Protein AF-A0A6A6DT37-F1 (afdb_monomer)

Nearest PDB structures (foldseek):
  6dnv-assembly2_B  TM=4.771E-01  e=5.834E-01  Neisseria meningitidis alpha14
  8esd-assembly1_T  TM=2.584E-01  e=6.203E-01  Homo sapiens
  8f2r-assembly1_D  TM=2.560E-01  e=7.456E-01  Homo sapiens
  6rw8-assembly1_A  TM=4.641E-01  e=3.455E+00  Xenorhabdus nematophila
  9dsz-assembly4_H  TM=4.494E-01  e=4.992E+00  Klebsiella pneumoniae

Radius of gyration: 21.87 Å; Cα contacts (8 Å, |Δi|>4): 121; chains: 1; bounding box: 49×28×54 Å

InterPro domains:
  IPR009057 Homedomain-like superfamily [SSF46689] (2-47)

Mean predicted aligned error: 15.19 Å

Secondary structure (DSSP, 8-state):
---HHHHHHHHHHHHTT--HHHHHHHHT--HHHHHHHHHHHTS-HHHHHT--HHHHHHHHHHHHHTTTS-GGG-EEEEEEPPTT-----BTTEEEEEEEEEEEETTSPBPPPEEEEEEEE-

pLDDT: mean 75.52, std 16.09, range [39.88, 95.19]

Sequence (121 aa):
RYIEGDVQNALADLENRVSLATVATQYGIPRSTLRGRFNGRRTNWERINAATLDNIRHLFNLYETVSWIPPQQRYNADEGENPNMVLVKTINACTWISIVECIFALGVALDPLIIFKAKSI

Foldseek 3Di:
DADVVLLVVLLVVVVVVDDLVVSCVVSVNDSVVNVCVNVVVPPPVVVVVCPDPVNVVVVVVVCVVVVPQDQQRDKDKDWDDDPPPPQPDDVFWTKDKTWIWIAGSVGHTDDIDIDTDTDRD

Structure (mmCIF, N/CA/C/O backbone):
data_AF-A0A6A6DT37-F1
#
_entry.id   AF-A0A6A6DT37-F1
#
loop_
_atom_site.group_PDB
_atom_site.id
_atom_site.type_symbol
_atom_site.label_atom_id
_atom_site.label_alt_id
_atom_site.label_comp_id
_atom_site.label_asym_id
_atom_site.label_entity_id
_atom_site.label_seq_id
_atom_site.pdbx_PDB_ins_code
_atom_site.Cartn_x
_atom_site.Cartn_y
_atom_site.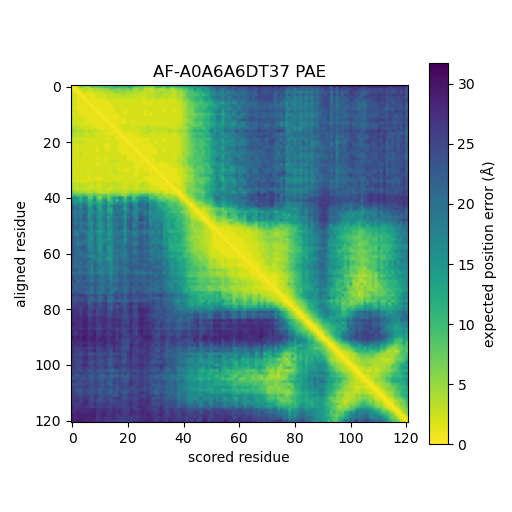Cartn_z
_atom_site.occupancy
_atom_site.B_iso_or_equiv
_atom_site.auth_seq_id
_atom_site.auth_comp_id
_atom_site.auth_asym_id
_atom_site.auth_atom_id
_atom_site.pdbx_PDB_model_num
ATOM 1 N N . ARG A 1 1 ? -14.343 14.501 31.082 1.00 77.31 1 ARG A N 1
ATOM 2 C CA . ARG A 1 1 ? -13.162 14.793 30.232 1.00 77.31 1 ARG A CA 1
ATOM 3 C C . ARG A 1 1 ? -12.230 13.604 30.387 1.00 77.31 1 ARG A C 1
ATOM 5 O O . ARG A 1 1 ? -11.880 13.334 31.522 1.00 77.31 1 ARG A O 1
ATOM 12 N N . TYR A 1 2 ? -11.936 12.872 29.314 1.00 84.94 2 TYR A N 1
ATOM 13 C CA . TYR A 1 2 ? -11.022 11.724 29.361 1.00 84.94 2 TYR A CA 1
ATOM 14 C C . TYR A 1 2 ? -9.566 12.203 29.281 1.00 84.94 2 TYR A C 1
ATOM 16 O O . TYR A 1 2 ? -9.300 13.259 28.691 1.00 84.94 2 TYR A O 1
ATOM 24 N N . ILE A 1 3 ? -8.643 11.451 29.873 1.00 92.06 3 ILE A N 1
ATOM 25 C CA . ILE A 1 3 ? -7.195 11.698 29.802 1.00 92.06 3 ILE A CA 1
ATOM 26 C C . ILE A 1 3 ? -6.508 10.654 28.914 1.00 92.06 3 ILE A C 1
ATOM 28 O O . ILE A 1 3 ? -7.097 9.640 28.553 1.00 92.06 3 ILE A O 1
ATOM 32 N N . GLU A 1 4 ? -5.247 10.892 28.546 1.00 90.69 4 GLU A N 1
ATOM 33 C CA . GLU A 1 4 ? -4.499 9.976 27.669 1.00 90.69 4 GLU A CA 1
ATOM 34 C C . GLU A 1 4 ? -4.371 8.568 28.278 1.00 90.69 4 GLU A C 1
ATOM 36 O O . GLU A 1 4 ? -4.453 7.583 27.553 1.00 90.69 4 GLU A O 1
ATOM 41 N N . GLY A 1 5 ? -4.272 8.457 29.610 1.00 90.94 5 GLY A N 1
ATOM 42 C CA . GLY A 1 5 ? -4.279 7.164 30.303 1.00 90.94 5 GLY A CA 1
ATOM 43 C C . GLY A 1 5 ? -5.550 6.344 30.042 1.00 90.94 5 GLY A C 1
ATOM 44 O O . GLY A 1 5 ? -5.458 5.147 29.778 1.00 90.94 5 GLY A O 1
ATOM 45 N N . ASP A 1 6 ? -6.721 6.989 30.011 1.00 91.31 6 ASP A N 1
ATOM 46 C CA . ASP A 1 6 ? -7.995 6.324 29.699 1.00 91.31 6 ASP A CA 1
ATOM 47 C C . ASP A 1 6 ? -8.013 5.821 28.254 1.00 91.31 6 ASP A C 1
ATOM 49 O O . ASP A 1 6 ? -8.501 4.729 27.974 1.00 91.31 6 ASP A O 1
ATOM 53 N N . VAL A 1 7 ? -7.444 6.605 27.331 1.00 90.81 7 VAL A N 1
ATOM 54 C CA . VAL A 1 7 ? -7.330 6.233 25.916 1.00 90.81 7 VAL A CA 1
ATOM 55 C C . VAL A 1 7 ? -6.417 5.019 25.752 1.00 90.81 7 VAL A C 1
ATOM 57 O O . VAL A 1 7 ? -6.758 4.115 24.995 1.00 90.81 7 VAL A O 1
ATOM 60 N N . GLN A 1 8 ? -5.288 4.959 26.460 1.00 91.62 8 GLN A N 1
ATOM 61 C CA . GLN A 1 8 ? -4.365 3.822 26.368 1.00 91.62 8 GLN A CA 1
ATOM 62 C C . GLN A 1 8 ? -4.984 2.528 26.910 1.00 91.62 8 GLN A C 1
ATOM 64 O O . GLN A 1 8 ? -4.895 1.494 26.249 1.00 91.62 8 GLN A O 1
ATOM 69 N N . ASN A 1 9 ? -5.677 2.596 28.049 1.00 93.94 9 ASN A N 1
ATOM 70 C CA . ASN A 1 9 ? -6.394 1.448 28.611 1.00 93.94 9 ASN A CA 1
ATOM 71 C C . ASN A 1 9 ? -7.515 0.975 27.673 1.00 93.94 9 ASN A C 1
ATOM 73 O O . ASN A 1 9 ? -7.631 -0.212 27.383 1.00 93.94 9 ASN A O 1
ATOM 77 N N . ALA A 1 10 ? -8.278 1.916 27.110 1.00 93.50 10 ALA A N 1
ATOM 78 C CA . ALA A 1 10 ? -9.312 1.622 26.126 1.00 93.50 10 ALA A CA 1
ATOM 79 C C . ALA A 1 10 ? -8.757 0.940 24.859 1.00 93.50 10 ALA A C 1
ATOM 81 O O . ALA A 1 10 ? -9.390 0.044 24.305 1.00 93.50 10 ALA A O 1
ATOM 82 N N . LEU A 1 11 ? -7.576 1.345 24.382 1.00 91.44 11 LEU A N 1
ATOM 83 C CA . LEU A 1 11 ? -6.931 0.706 23.230 1.00 91.44 11 LEU A CA 1
ATOM 84 C C . LEU A 1 11 ? -6.473 -0.727 23.543 1.00 91.44 11 LEU A C 1
ATOM 86 O O . LEU A 1 11 ? -6.624 -1.591 22.681 1.00 91.44 11 LEU A O 1
ATOM 90 N N . ALA A 1 12 ? -5.978 -0.993 24.755 1.00 93.06 12 ALA A N 1
ATOM 91 C CA . ALA A 1 12 ? -5.601 -2.341 25.182 1.00 93.06 12 ALA A CA 1
ATOM 92 C C . ALA A 1 12 ? -6.814 -3.292 25.230 1.00 93.06 12 ALA A C 1
ATOM 94 O O . ALA A 1 12 ? -6.741 -4.423 24.749 1.00 93.06 12 ALA A O 1
ATOM 95 N N . ASP A 1 13 ? -7.965 -2.821 25.716 1.00 94.00 13 ASP A N 1
ATOM 96 C CA . ASP A 1 13 ? -9.212 -3.601 25.705 1.00 94.00 13 ASP A CA 1
ATOM 97 C C . ASP A 1 13 ? -9.682 -3.919 24.275 1.00 94.00 13 ASP A C 1
ATOM 99 O O . ASP A 1 13 ? -10.146 -5.027 23.991 1.00 94.00 13 ASP A O 1
ATOM 103 N N . LEU A 1 14 ? -9.513 -2.977 23.339 1.00 90.62 14 LEU A N 1
ATOM 104 C CA . LEU A 1 14 ? -9.811 -3.211 21.921 1.00 90.62 14 LEU A CA 1
ATOM 105 C C . LEU A 1 14 ? -8.873 -4.248 21.290 1.00 90.62 14 LEU A C 1
ATOM 107 O O . LEU A 1 14 ? -9.324 -5.067 20.486 1.00 90.62 14 LEU A O 1
ATOM 111 N N . GLU A 1 15 ? -7.587 -4.243 21.651 1.00 88.44 15 GLU A N 1
ATOM 112 C CA . GLU A 1 15 ? -6.621 -5.270 21.227 1.00 88.44 15 GLU A CA 1
ATOM 113 C C . GLU A 1 15 ? -7.013 -6.657 21.763 1.00 88.44 15 GLU A C 1
ATOM 115 O O . GLU A 1 15 ? -6.971 -7.641 21.020 1.00 88.44 15 GLU A O 1
ATOM 120 N N . ASN A 1 16 ? -7.543 -6.718 22.989 1.00 91.00 16 ASN A N 1
ATOM 121 C CA . ASN A 1 16 ? -8.125 -7.918 23.603 1.00 91.00 16 ASN A CA 1
ATOM 122 C C . ASN A 1 16 ? -9.523 -8.290 23.065 1.00 91.00 16 ASN A C 1
ATOM 124 O O . ASN A 1 16 ? -10.224 -9.116 23.649 1.00 91.00 16 ASN A O 1
ATOM 128 N N . ARG A 1 17 ? -9.922 -7.726 21.917 1.00 88.50 17 ARG A N 1
ATOM 129 C CA . ARG A 1 17 ? -11.174 -8.007 21.192 1.00 88.50 17 ARG A CA 1
ATOM 130 C C . ARG A 1 17 ? -12.456 -7.597 21.923 1.00 88.50 17 ARG A C 1
ATOM 132 O O . ARG A 1 17 ? -13.537 -8.064 21.555 1.00 88.50 17 ARG A O 1
ATOM 139 N N . VAL A 1 18 ? -12.385 -6.689 22.896 1.00 92.44 18 VAL A N 1
ATOM 140 C CA . VAL A 1 18 ? -13.590 -6.041 23.434 1.00 92.44 18 VAL A CA 1
ATOM 141 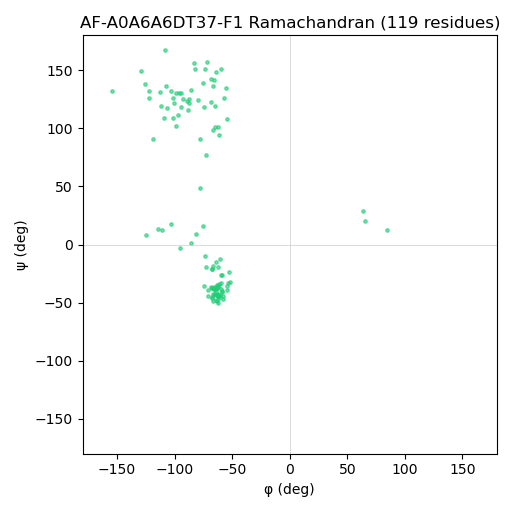C C . VAL A 1 18 ? -14.186 -5.134 22.353 1.00 92.44 18 VAL A C 1
ATOM 143 O O . VAL A 1 18 ? -13.475 -4.508 21.568 1.00 92.44 18 VAL A O 1
ATOM 146 N N . SER A 1 19 ? -15.516 -5.068 22.266 1.00 93.25 19 SER A N 1
ATOM 147 C CA . SER A 1 19 ? -16.164 -4.265 21.227 1.00 93.25 19 SER A CA 1
ATOM 148 C C . SER A 1 19 ? -15.901 -2.762 21.414 1.00 93.25 19 SER A C 1
ATOM 150 O O . SER A 1 19 ? -15.979 -2.238 22.527 1.00 93.25 19 SER A O 1
ATOM 152 N N . LEU A 1 20 ? -15.702 -2.032 20.307 1.00 91.50 20 LEU A N 1
ATOM 153 C CA . LEU A 1 20 ? -15.562 -0.562 20.296 1.00 91.50 20 LEU A CA 1
ATOM 154 C C . LEU A 1 20 ? -16.711 0.144 21.024 1.00 91.50 20 LEU A C 1
ATOM 156 O O . LEU A 1 20 ? -16.535 1.205 21.620 1.00 91.50 20 LEU A O 1
ATOM 160 N N . ALA A 1 21 ? -17.898 -0.453 20.958 1.00 92.75 21 ALA A N 1
ATOM 161 C CA . ALA A 1 21 ? -19.088 0.052 21.603 1.00 92.75 21 ALA A CA 1
ATOM 162 C C . ALA A 1 21 ? -18.997 0.011 23.128 1.00 92.75 21 ALA A C 1
ATOM 164 O O . ALA A 1 21 ? -19.277 1.016 23.782 1.00 92.75 21 ALA A O 1
ATOM 165 N N . THR A 1 22 ? -18.586 -1.138 23.657 1.00 94.88 22 THR A N 1
ATOM 166 C CA . THR A 1 22 ? -18.404 -1.379 25.088 1.00 94.88 22 THR A CA 1
ATOM 167 C C . THR A 1 22 ? -17.318 -0.470 25.648 1.00 94.88 22 THR A C 1
ATOM 169 O O . THR A 1 22 ? -17.564 0.247 26.612 1.00 94.88 22 THR A O 1
ATOM 172 N N . VAL A 1 23 ? -16.163 -0.416 24.980 1.00 95.12 23 VAL A N 1
ATOM 173 C CA . VAL A 1 23 ? -15.015 0.393 25.411 1.00 95.12 23 VAL A CA 1
ATOM 174 C C . VAL A 1 23 ? -15.351 1.890 25.420 1.00 95.12 23 VAL A C 1
ATOM 176 O O . VAL A 1 23 ? -15.063 2.589 26.388 1.00 95.12 23 VAL A O 1
ATOM 179 N N . ALA A 1 24 ? -16.022 2.400 24.383 1.00 95.19 24 ALA A N 1
ATOM 180 C CA . ALA A 1 24 ? -16.417 3.809 24.330 1.00 95.19 24 ALA A CA 1
ATOM 181 C C . ALA A 1 24 ? -17.322 4.211 25.506 1.00 95.19 24 ALA A C 1
ATOM 183 O O . ALA A 1 24 ? -17.153 5.286 26.082 1.00 95.19 24 ALA A O 1
ATOM 184 N N . THR A 1 25 ? -18.269 3.342 25.867 1.00 95.12 25 THR A N 1
ATOM 185 C CA . THR A 1 25 ? -19.168 3.569 27.002 1.00 95.12 25 THR A CA 1
ATOM 186 C C . THR A 1 25 ? -18.432 3.450 28.336 1.00 95.12 25 THR A C 1
ATOM 188 O O . THR A 1 25 ? -18.608 4.311 29.191 1.00 95.12 25 THR A O 1
ATOM 191 N N . GLN A 1 26 ? -17.584 2.432 28.501 1.00 93.94 26 GLN A N 1
ATOM 192 C CA . GLN A 1 26 ? -16.850 2.158 29.741 1.00 93.94 26 GLN A CA 1
ATOM 193 C C . GLN A 1 26 ? -15.890 3.290 30.122 1.00 93.94 26 GLN A C 1
ATOM 195 O O . GLN A 1 26 ? -15.855 3.699 31.278 1.00 93.94 26 GLN A O 1
ATOM 200 N N . TYR A 1 27 ? -15.145 3.821 29.151 1.00 94.00 27 TYR A N 1
ATOM 201 C CA . TYR A 1 27 ? -14.143 4.865 29.392 1.00 94.00 27 TYR A CA 1
ATOM 202 C C . TYR A 1 27 ? -14.674 6.288 29.146 1.00 94.00 27 TYR A C 1
ATOM 204 O O . TYR A 1 27 ? -13.954 7.265 29.342 1.00 94.00 27 TYR A O 1
ATOM 212 N N . GLY A 1 28 ? -15.924 6.439 28.690 1.00 94.06 28 GLY A N 1
ATOM 213 C CA . GLY A 1 28 ? -16.507 7.748 28.366 1.00 94.06 28 GLY A CA 1
ATOM 214 C C . GLY A 1 28 ? -15.795 8.467 27.211 1.00 94.06 28 GLY A C 1
ATOM 215 O O . GLY A 1 28 ? -15.758 9.701 27.170 1.00 94.06 28 GLY A O 1
ATOM 216 N N . ILE A 1 29 ? -15.206 7.708 26.282 1.00 93.94 29 ILE A N 1
ATOM 217 C CA . ILE A 1 29 ? -14.433 8.227 25.148 1.00 93.94 29 ILE A CA 1
ATOM 218 C C . ILE A 1 29 ? -15.288 8.134 23.878 1.00 93.94 29 ILE A C 1
ATOM 220 O O . ILE A 1 29 ? -15.842 7.070 23.585 1.00 93.94 29 ILE A O 1
ATOM 224 N N . PRO A 1 30 ? -15.383 9.202 23.063 1.00 95.00 30 PRO A N 1
ATOM 225 C CA . PRO A 1 30 ? -16.096 9.143 21.795 1.00 95.00 30 PRO A CA 1
ATOM 226 C C . PRO A 1 30 ? -15.581 8.015 20.892 1.00 95.00 30 PRO A C 1
ATOM 228 O O . PRO A 1 30 ? -14.376 7.866 20.672 1.00 95.00 30 PRO A O 1
ATOM 231 N N . ARG A 1 31 ? -16.509 7.255 20.295 1.00 93.12 31 ARG A N 1
ATOM 232 C CA . ARG A 1 31 ? -16.190 6.169 19.348 1.00 93.12 31 ARG A CA 1
ATOM 233 C C . ARG A 1 31 ? -15.306 6.643 18.190 1.00 93.12 31 ARG A C 1
ATOM 235 O O . ARG A 1 31 ? -14.454 5.888 17.737 1.00 93.12 31 ARG A O 1
ATOM 242 N N . SER A 1 32 ? -15.497 7.877 17.716 1.00 90.81 32 SER A N 1
ATOM 243 C CA . SER A 1 32 ? -14.679 8.492 16.662 1.00 90.81 32 SER A CA 1
ATOM 244 C C . SER A 1 32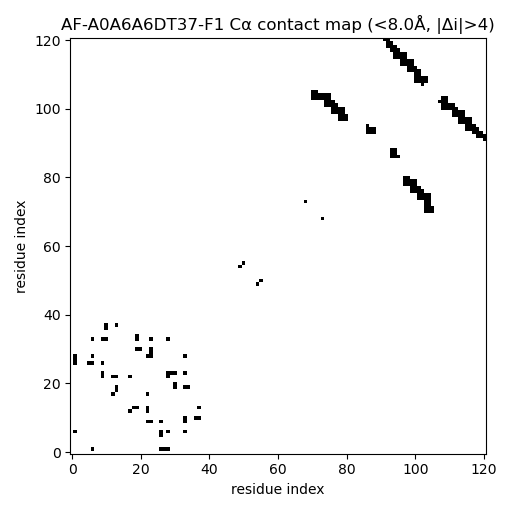 ? -13.213 8.629 17.077 1.00 90.81 32 SER A C 1
ATOM 246 O O . SER A 1 32 ? -12.331 8.258 16.304 1.00 90.81 32 SER A O 1
ATOM 248 N N . THR A 1 33 ? -12.958 9.081 18.308 1.00 91.50 33 THR A N 1
ATOM 249 C CA . THR A 1 33 ? -11.615 9.198 18.888 1.00 91.50 33 THR A CA 1
ATOM 250 C C . THR A 1 33 ? -10.944 7.832 18.994 1.00 91.50 33 THR A C 1
ATOM 252 O O . THR A 1 33 ? -9.830 7.664 18.498 1.00 91.50 33 THR A O 1
ATOM 255 N N . LEU A 1 34 ? -11.628 6.838 19.575 1.00 92.25 34 LEU A N 1
ATOM 256 C CA . LEU A 1 34 ? -11.085 5.479 19.699 1.00 92.25 34 LEU A CA 1
ATOM 257 C C . LEU A 1 34 ? -10.827 4.845 18.332 1.00 92.25 34 LEU A C 1
ATOM 259 O O . LEU A 1 34 ? -9.762 4.279 18.121 1.00 92.25 34 LEU A O 1
ATOM 263 N N . ARG A 1 35 ? -11.748 4.997 17.374 1.00 89.56 35 ARG A N 1
ATOM 264 C CA . ARG A 1 35 ? -11.587 4.479 16.008 1.00 89.56 35 ARG A CA 1
ATOM 265 C C . ARG A 1 35 ? -10.387 5.102 15.298 1.00 89.56 35 ARG A C 1
ATOM 267 O O . ARG A 1 35 ? -9.610 4.376 14.688 1.00 89.56 35 ARG A O 1
ATOM 274 N N . GLY A 1 36 ? -10.224 6.423 15.382 1.00 87.06 36 GLY A N 1
ATOM 275 C CA . GLY A 1 36 ? -9.085 7.121 14.781 1.00 87.06 36 GLY A CA 1
ATOM 276 C C . GLY A 1 36 ? -7.753 6.673 15.383 1.00 87.06 36 GLY A C 1
ATOM 277 O O . GLY A 1 36 ? -6.818 6.364 14.651 1.00 87.06 36 GLY A O 1
ATOM 278 N N . ARG A 1 37 ? -7.687 6.555 16.714 1.00 86.25 37 ARG A N 1
ATOM 279 C CA . ARG A 1 37 ? -6.483 6.097 17.422 1.00 86.25 37 ARG A CA 1
ATOM 280 C C . ARG A 1 37 ? -6.166 4.626 17.146 1.00 86.25 37 ARG A C 1
ATOM 282 O O . ARG A 1 37 ? -5.023 4.312 16.835 1.00 86.25 37 ARG A O 1
ATOM 289 N N . PHE A 1 38 ? -7.164 3.747 17.199 1.00 84.31 38 PHE A N 1
ATOM 290 C CA . PHE A 1 38 ? -7.002 2.309 16.977 1.00 84.31 38 PHE A CA 1
ATOM 291 C C . PHE A 1 38 ? -6.599 1.991 15.530 1.00 84.31 38 PHE A C 1
ATOM 293 O O . PHE A 1 38 ? -5.683 1.204 15.299 1.00 84.31 38 PHE A O 1
ATOM 300 N N . ASN A 1 39 ? -7.212 2.660 14.548 1.00 79.06 39 ASN A N 1
ATOM 301 C CA . ASN A 1 39 ? -6.854 2.489 13.138 1.00 79.06 39 ASN A CA 1
ATOM 302 C C . ASN A 1 39 ? -5.521 3.164 12.783 1.00 79.06 39 ASN A C 1
ATOM 304 O O . ASN A 1 39 ? -4.762 2.608 11.997 1.00 79.06 39 ASN A O 1
ATOM 308 N N . GLY A 1 40 ? -5.194 4.317 13.378 1.00 69.00 40 GLY A N 1
ATOM 309 C CA . GLY A 1 40 ? -3.890 4.964 13.189 1.00 69.00 40 GLY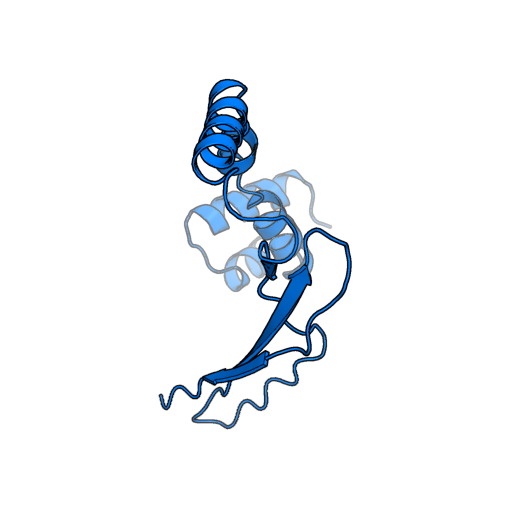 A CA 1
ATOM 310 C C . GLY A 1 40 ? -2.726 4.115 13.716 1.00 69.00 40 GLY A C 1
ATOM 311 O O . GLY A 1 40 ? -1.676 4.036 13.076 1.00 69.00 40 GLY A O 1
ATOM 312 N N . ARG A 1 41 ? -2.935 3.394 14.829 1.00 61.03 41 ARG A N 1
ATOM 313 C CA . ARG A 1 41 ? -1.972 2.422 15.384 1.00 61.03 41 ARG A CA 1
ATOM 314 C C . ARG A 1 41 ? -1.776 1.185 14.497 1.00 61.03 41 ARG A C 1
ATOM 316 O O . ARG A 1 41 ? -0.751 0.527 14.602 1.00 61.03 41 ARG A O 1
ATOM 323 N N . ARG A 1 42 ? -2.729 0.888 13.604 1.00 57.97 42 ARG A N 1
ATOM 324 C CA . ARG A 1 42 ? -2.637 -0.183 12.596 1.00 57.97 42 ARG A CA 1
ATOM 325 C C . ARG A 1 42 ? -1.857 0.205 11.340 1.00 57.97 42 ARG A C 1
ATOM 327 O O . ARG A 1 42 ? -1.838 -0.579 10.392 1.00 57.97 42 ARG A O 1
ATOM 334 N N . THR A 1 43 ? -1.181 1.356 11.315 1.00 55.62 43 THR A N 1
ATOM 335 C CA . THR A 1 43 ? -0.070 1.527 10.370 1.00 55.62 43 THR A CA 1
ATOM 336 C C . THR A 1 43 ? 0.882 0.361 10.615 1.00 55.62 43 THR A C 1
ATOM 338 O O . THR A 1 43 ? 1.470 0.273 11.689 1.00 55.62 43 THR A O 1
ATOM 341 N N . ASN A 1 44 ? 0.925 -0.599 9.687 1.00 61.59 44 ASN A N 1
ATOM 342 C CA . ASN A 1 44 ? 1.597 -1.866 9.928 1.00 61.59 44 ASN A CA 1
ATOM 343 C C . ASN A 1 44 ? 3.103 -1.598 10.050 1.00 61.59 44 ASN A C 1
ATOM 345 O O . ASN A 1 44 ? 3.797 -1.433 9.048 1.00 61.59 44 ASN A O 1
ATOM 349 N N . TRP A 1 45 ? 3.588 -1.508 11.286 1.00 59.22 45 TRP A N 1
ATOM 350 C CA . TRP A 1 45 ? 4.985 -1.245 11.604 1.00 59.22 45 TRP A CA 1
ATOM 351 C C . TRP A 1 45 ? 5.898 -2.327 11.015 1.00 59.22 45 TRP A C 1
ATOM 353 O O . TRP A 1 45 ? 7.037 -2.032 10.673 1.00 59.22 45 TRP A O 1
ATOM 363 N N . GLU A 1 46 ? 5.385 -3.543 10.798 1.00 61.06 46 GLU A N 1
ATOM 364 C CA . GLU A 1 46 ? 6.096 -4.612 10.094 1.00 61.06 46 GLU A CA 1
ATOM 365 C C . GLU A 1 46 ? 6.343 -4.233 8.630 1.00 61.06 46 GLU A C 1
ATOM 367 O O . GLU A 1 46 ? 7.422 -4.494 8.117 1.00 61.06 46 GLU A O 1
ATOM 372 N N . ARG A 1 47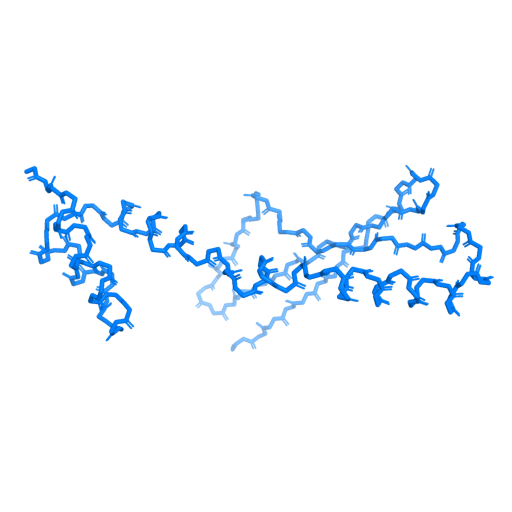 ? 5.399 -3.550 7.959 1.00 62.56 47 ARG A N 1
ATOM 373 C CA . ARG A 1 47 ? 5.599 -3.037 6.587 1.00 62.56 47 ARG A CA 1
ATOM 374 C C . ARG A 1 47 ? 6.631 -1.914 6.546 1.00 62.56 47 ARG A C 1
ATOM 376 O O . ARG A 1 47 ? 7.393 -1.840 5.589 1.00 62.56 47 ARG A O 1
ATOM 383 N N . ILE A 1 48 ? 6.662 -1.059 7.570 1.00 61.22 48 ILE A N 1
ATOM 384 C CA . ILE A 1 48 ? 7.668 0.007 7.689 1.00 61.22 48 ILE A CA 1
ATOM 385 C C . ILE A 1 48 ? 9.053 -0.609 7.932 1.00 61.22 48 ILE A C 1
ATOM 387 O O . ILE A 1 48 ? 10.009 -0.256 7.249 1.00 61.22 48 ILE A O 1
ATOM 391 N N . ASN A 1 49 ? 9.152 -1.589 8.831 1.00 68.00 49 ASN A N 1
ATOM 392 C CA . ASN A 1 49 ? 10.404 -2.291 9.121 1.00 68.00 49 ASN A CA 1
ATOM 393 C C . ASN A 1 49 ? 10.831 -3.257 8.006 1.00 68.00 49 ASN A C 1
ATOM 395 O O . ASN A 1 49 ? 12.006 -3.599 7.921 1.00 68.00 49 ASN A O 1
ATOM 399 N N . ALA A 1 50 ? 9.915 -3.674 7.128 1.00 69.81 50 ALA A N 1
ATOM 400 C CA . ALA A 1 50 ? 10.228 -4.461 5.940 1.00 69.81 50 ALA A CA 1
ATOM 401 C C . ALA A 1 50 ? 10.901 -3.635 4.833 1.00 69.81 50 ALA A C 1
ATOM 403 O O . ALA A 1 50 ? 11.425 -4.223 3.890 1.00 69.81 50 ALA A O 1
ATOM 404 N N . ALA A 1 51 ? 10.958 -2.304 4.936 1.00 78.06 51 ALA A N 1
ATOM 405 C CA . ALA A 1 51 ? 11.753 -1.464 4.040 1.00 78.06 51 ALA A CA 1
ATOM 406 C C . ALA A 1 51 ? 13.253 -1.497 4.410 1.00 78.06 51 ALA A C 1
ATOM 408 O O . ALA A 1 51 ? 13.903 -0.462 4.552 1.00 78.06 51 ALA A O 1
ATOM 409 N N . THR A 1 52 ? 13.808 -2.695 4.607 1.00 86.12 52 THR A N 1
ATOM 410 C CA . THR A 1 52 ? 15.240 -2.884 4.863 1.00 86.12 52 THR A CA 1
ATOM 411 C C . THR A 1 52 ? 16.047 -2.622 3.594 1.00 86.12 52 THR A C 1
ATOM 413 O O . THR A 1 52 ? 15.545 -2.760 2.477 1.00 86.12 52 THR A O 1
ATOM 416 N N . LEU A 1 53 ? 17.333 -2.292 3.750 1.00 87.00 53 LEU A N 1
ATOM 417 C CA . LEU A 1 53 ? 18.245 -2.115 2.617 1.00 87.00 53 LEU A CA 1
ATOM 418 C C . LEU A 1 53 ? 18.267 -3.343 1.693 1.00 87.00 53 LEU A C 1
ATOM 420 O O . LEU A 1 53 ? 18.291 -3.193 0.473 1.00 87.00 53 LEU A O 1
ATOM 424 N N . ASP A 1 54 ? 18.221 -4.545 2.266 1.00 90.75 54 ASP A N 1
ATOM 425 C CA . ASP A 1 54 ? 18.242 -5.794 1.504 1.00 90.75 54 ASP A CA 1
ATOM 426 C C . ASP A 1 54 ? 16.935 -6.031 0.745 1.00 90.75 54 ASP A C 1
ATOM 428 O O . ASP A 1 54 ? 16.982 -6.418 -0.420 1.00 90.75 54 ASP A O 1
ATOM 432 N N . ASN A 1 55 ? 15.779 -5.716 1.337 1.00 86.56 55 ASN A N 1
ATOM 433 C CA . ASN A 1 55 ? 14.492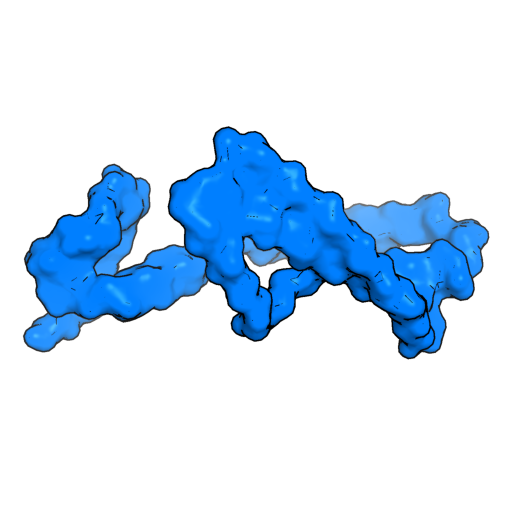 -5.814 0.643 1.00 86.56 55 ASN A CA 1
ATOM 434 C C . ASN A 1 55 ? 14.376 -4.784 -0.487 1.00 86.56 55 ASN A C 1
ATOM 436 O O . ASN A 1 55 ? 13.866 -5.102 -1.562 1.00 86.56 55 ASN A O 1
ATOM 440 N N . ILE A 1 56 ? 14.903 -3.573 -0.283 1.00 87.06 56 ILE A N 1
ATOM 441 C CA . ILE A 1 56 ? 14.974 -2.547 -1.330 1.00 87.06 56 ILE A CA 1
ATOM 442 C C . ILE A 1 56 ? 15.878 -3.025 -2.474 1.00 87.06 56 ILE A C 1
ATOM 444 O O . ILE A 1 56 ? 15.481 -2.972 -3.636 1.00 87.06 56 ILE A O 1
ATOM 448 N N . ARG A 1 57 ? 17.074 -3.546 -2.169 1.00 91.00 57 ARG A N 1
ATOM 449 C CA . ARG A 1 57 ? 17.979 -4.114 -3.185 1.00 91.00 57 ARG A CA 1
ATOM 450 C C . ARG A 1 57 ? 17.347 -5.287 -3.923 1.00 91.00 57 ARG A C 1
ATOM 452 O O . ARG A 1 57 ? 17.455 -5.364 -5.142 1.00 91.00 57 ARG A O 1
ATOM 459 N N . HIS A 1 58 ? 16.676 -6.180 -3.201 1.00 90.00 58 HIS A N 1
ATOM 460 C CA . HIS A 1 58 ? 15.976 -7.315 -3.787 1.00 90.00 58 HIS A CA 1
ATOM 461 C C . HIS A 1 58 ? 14.920 -6.860 -4.802 1.00 90.00 58 HIS A C 1
ATOM 463 O O . HIS A 1 58 ? 14.890 -7.383 -5.914 1.00 90.00 58 HIS A O 1
ATOM 469 N N . LEU A 1 59 ? 14.127 -5.834 -4.470 1.00 86.75 59 LEU A N 1
ATOM 470 C CA . LEU A 1 59 ? 13.158 -5.242 -5.393 1.00 86.75 59 LEU A CA 1
ATOM 471 C C . LEU A 1 59 ? 13.822 -4.723 -6.680 1.00 86.75 59 LEU A C 1
ATOM 473 O O . LEU A 1 59 ? 13.349 -5.027 -7.772 1.00 86.75 59 LEU A O 1
ATOM 477 N N . PHE A 1 60 ? 14.927 -3.977 -6.581 1.00 89.12 60 PHE A N 1
ATOM 478 C CA . PHE A 1 60 ? 15.640 -3.482 -7.768 1.00 89.12 60 PHE A CA 1
ATOM 479 C C . PHE A 1 60 ? 16.263 -4.606 -8.604 1.00 89.12 60 PHE A C 1
ATOM 481 O O . PHE A 1 60 ? 16.187 -4.566 -9.829 1.00 89.12 60 PHE A O 1
ATOM 488 N N . ASN A 1 61 ? 16.782 -5.656 -7.969 1.00 92.06 61 ASN A N 1
ATOM 489 C CA . ASN A 1 61 ? 17.294 -6.823 -8.689 1.00 92.06 61 ASN A CA 1
ATOM 490 C C . ASN A 1 61 ? 16.191 -7.551 -9.477 1.00 92.06 61 ASN A C 1
ATOM 492 O O . ASN A 1 61 ? 16.454 -8.053 -10.566 1.00 92.06 61 ASN A O 1
ATOM 496 N N . LEU A 1 62 ? 14.953 -7.594 -8.967 1.00 87.44 62 LEU A N 1
ATOM 497 C CA . LEU A 1 62 ? 13.815 -8.144 -9.712 1.00 87.44 62 LEU A CA 1
ATOM 498 C C . LEU A 1 62 ? 13.509 -7.315 -10.966 1.00 87.44 62 LEU A C 1
ATOM 500 O O . LEU A 1 62 ? 13.228 -7.892 -12.015 1.00 87.44 62 LEU A O 1
ATOM 504 N N . TYR A 1 63 ? 13.617 -5.984 -10.897 1.00 82.94 63 TYR A N 1
ATOM 505 C CA . TYR A 1 63 ? 13.419 -5.120 -12.067 1.00 82.94 63 TYR A CA 1
ATOM 506 C C . TYR A 1 63 ? 14.420 -5.403 -13.193 1.00 82.94 63 TYR A C 1
ATOM 508 O O . TYR A 1 63 ? 14.034 -5.377 -14.363 1.00 82.94 63 TYR A O 1
ATOM 516 N N . GLU A 1 64 ? 15.666 -5.751 -12.865 1.00 87.12 64 GLU A N 1
ATOM 517 C CA . GLU A 1 64 ? 16.668 -6.141 -13.866 1.00 87.12 64 GLU A CA 1
ATOM 518 C C . GLU A 1 64 ? 16.250 -7.397 -14.647 1.00 87.12 64 GLU A C 1
ATOM 520 O O . GLU A 1 64 ? 16.482 -7.480 -15.855 1.00 87.12 64 GLU A O 1
ATOM 525 N N . THR A 1 65 ? 15.547 -8.343 -14.008 1.00 89.75 65 THR A N 1
ATOM 526 C CA . THR A 1 65 ? 15.084 -9.585 -14.667 1.00 89.75 65 THR A CA 1
ATOM 527 C C . THR A 1 65 ? 14.020 -9.348 -15.743 1.00 89.75 65 THR A C 1
ATOM 529 O O . THR A 1 65 ? 13.841 -10.174 -16.640 1.00 89.75 65 THR A O 1
ATOM 532 N N . VAL A 1 66 ? 13.335 -8.204 -15.684 1.00 85.19 66 VAL A N 1
ATOM 533 C CA . VAL A 1 66 ? 12.277 -7.801 -16.624 1.00 85.19 66 VAL A CA 1
ATOM 534 C C . VAL A 1 66 ? 12.665 -6.573 -17.452 1.00 85.19 66 VAL A C 1
ATOM 536 O O . VAL A 1 66 ? 11.823 -5.978 -18.126 1.00 85.19 66 VAL A O 1
ATOM 539 N N . SER A 1 67 ? 13.947 -6.195 -17.445 1.00 85.75 67 SER A N 1
ATOM 540 C CA . SER A 1 67 ? 14.474 -5.034 -18.177 1.00 85.75 67 SER A CA 1
ATOM 541 C C . SER A 1 67 ? 14.232 -5.103 -19.692 1.00 85.75 67 SER A C 1
ATOM 543 O O . SER A 1 67 ? 14.090 -4.062 -20.333 1.00 85.75 67 SER A O 1
ATOM 545 N N . TRP A 1 68 ? 14.097 -6.314 -20.246 1.00 89.69 68 TRP A N 1
ATOM 546 C CA . TRP A 1 68 ? 13.785 -6.576 -21.654 1.00 89.69 68 TRP A CA 1
ATOM 547 C C . TRP A 1 68 ? 12.377 -6.130 -22.078 1.00 89.69 68 TRP A C 1
ATOM 549 O O . TRP A 1 68 ? 12.135 -5.957 -23.272 1.00 89.69 68 TRP A O 1
ATOM 559 N N . ILE A 1 69 ? 11.450 -5.919 -21.135 1.00 86.12 69 ILE A N 1
ATOM 560 C CA . ILE A 1 69 ? 10.122 -5.374 -21.439 1.00 86.12 69 ILE A CA 1
ATOM 561 C C . ILE A 1 69 ? 10.291 -3.876 -21.721 1.00 86.12 69 ILE A C 1
ATOM 563 O O . ILE A 1 69 ? 10.725 -3.148 -20.822 1.00 86.12 69 ILE A O 1
ATOM 567 N N . PRO A 1 70 ? 9.963 -3.368 -22.918 1.00 84.06 70 PRO A N 1
ATOM 568 C CA . PRO A 1 70 ? 10.126 -1.953 -23.229 1.00 84.06 70 PRO A CA 1
ATOM 569 C C . PRO A 1 70 ? 9.209 -1.085 -22.344 1.00 84.06 70 PRO A C 1
ATOM 571 O O . PRO A 1 70 ? 8.113 -1.526 -21.994 1.00 84.06 70 PRO A O 1
ATOM 574 N N . PRO A 1 71 ? 9.599 0.155 -21.984 1.00 77.69 71 PRO A N 1
ATOM 575 C CA . PRO A 1 71 ? 8.804 1.023 -21.105 1.00 77.69 71 PRO A CA 1
ATOM 576 C C . PRO A 1 71 ? 7.351 1.231 -21.558 1.00 77.69 71 PRO A C 1
ATOM 578 O O . PRO A 1 71 ? 6.450 1.320 -20.730 1.00 77.69 71 PRO A O 1
ATOM 581 N N . GLN A 1 72 ? 7.110 1.245 -22.871 1.00 75.19 72 GLN A N 1
ATOM 582 C CA . GLN A 1 72 ? 5.786 1.349 -23.494 1.00 75.19 72 GLN A CA 1
ATOM 583 C C . GLN A 1 72 ? 4.857 0.173 -23.152 1.00 75.19 72 GLN A C 1
ATOM 585 O O . GLN A 1 72 ? 3.650 0.280 -23.321 1.00 75.19 72 GLN A O 1
ATOM 590 N N . GLN A 1 73 ? 5.413 -0.952 -22.707 1.00 77.94 73 GLN A N 1
ATOM 591 C CA . GLN A 1 73 ? 4.689 -2.171 -22.340 1.00 77.94 73 GLN A CA 1
ATOM 592 C C . GLN A 1 73 ? 4.744 -2.437 -20.829 1.00 77.94 73 GLN A C 1
ATOM 594 O O . GLN A 1 73 ? 4.404 -3.528 -20.374 1.00 77.94 73 GLN A O 1
ATOM 599 N N . ARG A 1 74 ? 5.191 -1.454 -20.037 1.00 79.25 74 ARG A N 1
ATOM 600 C CA . ARG A 1 74 ? 5.169 -1.504 -18.573 1.00 79.25 74 ARG A CA 1
ATOM 601 C C . ARG A 1 74 ? 4.000 -0.671 -18.069 1.00 79.25 74 ARG A C 1
ATOM 603 O O . ARG A 1 74 ? 3.890 0.512 -18.398 1.00 79.25 74 ARG A O 1
ATOM 610 N N . TYR A 1 75 ? 3.167 -1.290 -17.246 1.00 74.94 75 TYR A N 1
ATOM 611 C CA . TYR A 1 75 ? 1.947 -0.694 -16.720 1.00 74.94 75 TYR A CA 1
ATOM 612 C C . TYR A 1 75 ? 2.010 -0.713 -15.201 1.00 74.94 75 TYR A C 1
ATOM 614 O O . TYR A 1 75 ? 2.219 -1.774 -14.610 1.00 74.94 75 TYR A O 1
ATOM 622 N N . ASN A 1 76 ? 1.828 0.447 -14.577 1.00 73.38 76 ASN A N 1
ATOM 623 C CA . ASN A 1 76 ? 1.491 0.483 -13.163 1.00 73.38 76 ASN A CA 1
ATOM 624 C C . ASN A 1 76 ? -0.028 0.380 -13.053 1.00 73.38 76 ASN A C 1
ATOM 626 O O . ASN A 1 76 ? -0.725 1.212 -13.635 1.00 73.38 76 ASN A O 1
ATOM 630 N N . ALA A 1 77 ? -0.512 -0.638 -12.350 1.00 67.19 77 ALA A N 1
ATOM 631 C CA . ALA A 1 77 ? -1.924 -0.818 -12.048 1.00 67.19 77 ALA A CA 1
ATOM 632 C C . ALA A 1 77 ? -2.112 -0.651 -10.541 1.00 67.19 77 ALA A C 1
ATOM 634 O O . ALA A 1 77 ? -1.368 -1.252 -9.763 1.00 67.19 77 ALA A O 1
ATOM 635 N N . ASP A 1 78 ? -3.092 0.151 -10.147 1.00 67.75 78 ASP A N 1
ATOM 636 C CA . ASP A 1 78 ? -3.504 0.287 -8.753 1.00 67.75 78 ASP A CA 1
ATOM 637 C C . ASP A 1 78 ? -5.024 0.116 -8.647 1.00 67.75 78 ASP A C 1
ATOM 639 O O . ASP A 1 78 ? -5.762 0.413 -9.591 1.00 67.75 78 ASP A O 1
ATOM 643 N N . GLU A 1 79 ? -5.489 -0.402 -7.513 1.00 58.69 79 GLU A N 1
ATOM 644 C CA . GLU A 1 79 ? -6.917 -0.550 -7.231 1.00 58.69 79 GLU A CA 1
ATOM 645 C C . GLU A 1 79 ? -7.370 0.617 -6.351 1.00 58.69 79 GLU A C 1
ATOM 647 O O . GLU A 1 79 ? -7.128 0.653 -5.144 1.00 58.69 79 GLU A O 1
ATOM 652 N N . GLY A 1 80 ? -8.034 1.590 -6.975 1.00 54.91 80 GLY A N 1
ATOM 653 C CA . GLY A 1 80 ? -8.656 2.705 -6.272 1.00 54.91 80 GLY A CA 1
ATOM 654 C C . GLY A 1 80 ? -10.068 2.359 -5.799 1.00 54.91 80 GLY A C 1
ATOM 655 O O . GLY A 1 80 ? -10.898 1.883 -6.572 1.00 54.91 80 GLY A O 1
ATOM 656 N N . GLU A 1 81 ? -10.384 2.664 -4.540 1.00 54.12 81 GLU A N 1
ATOM 657 C CA . GLU A 1 81 ? -11.772 2.755 -4.077 1.00 54.12 81 GLU A CA 1
ATOM 658 C C . GLU A 1 81 ? -12.268 4.186 -4.333 1.00 54.12 81 GLU A C 1
ATOM 660 O O . GLU A 1 81 ? -11.638 5.157 -3.908 1.00 54.12 81 GLU A O 1
ATOM 665 N N . ASN A 1 82 ? -13.384 4.353 -5.048 1.00 51.16 82 ASN A N 1
ATOM 666 C CA . ASN A 1 82 ? -13.929 5.688 -5.287 1.00 51.16 82 ASN A CA 1
ATOM 667 C C . ASN A 1 82 ? -14.447 6.269 -3.951 1.00 51.16 82 ASN A C 1
ATOM 669 O O . ASN A 1 82 ? -15.342 5.678 -3.347 1.00 51.16 82 ASN A O 1
ATOM 673 N N . PRO A 1 83 ? -13.974 7.435 -3.475 1.00 49.59 83 PRO A N 1
ATOM 674 C CA . PRO A 1 83 ? -14.456 8.018 -2.218 1.00 49.59 83 PRO A CA 1
ATOM 675 C C . PRO A 1 83 ? -15.945 8.414 -2.259 1.00 49.59 83 PRO A C 1
ATOM 677 O O . PRO A 1 83 ? -16.550 8.618 -1.209 1.00 49.59 83 PRO A O 1
ATOM 680 N N . ASN A 1 84 ? -16.545 8.485 -3.455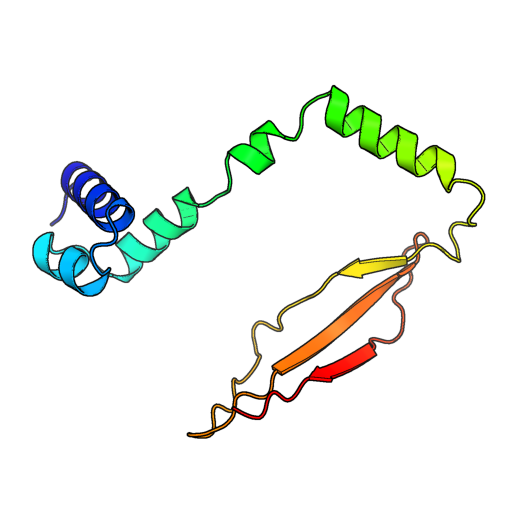 1.00 45.12 84 ASN A N 1
ATOM 681 C CA . ASN A 1 84 ? -17.973 8.724 -3.682 1.00 45.12 84 ASN A CA 1
ATOM 682 C C . ASN A 1 84 ? -18.749 7.454 -4.058 1.00 45.12 84 ASN A C 1
ATOM 684 O O . ASN A 1 84 ? -19.848 7.553 -4.609 1.00 45.12 84 ASN A O 1
ATOM 688 N N . MET A 1 85 ? -18.204 6.259 -3.808 1.00 45.91 85 MET A N 1
ATOM 689 C CA . MET A 1 85 ? -18.925 5.020 -4.073 1.00 45.91 85 MET A CA 1
ATOM 690 C C . MET A 1 85 ? -20.189 4.979 -3.200 1.00 45.91 85 MET A C 1
ATOM 692 O O . MET A 1 85 ? -20.153 4.696 -2.001 1.00 45.91 85 MET A O 1
ATOM 696 N N . VAL A 1 86 ? -21.334 5.293 -3.807 1.00 43.78 86 VAL A N 1
ATOM 697 C CA . VAL A 1 86 ? -22.640 5.047 -3.205 1.00 43.78 86 VAL A CA 1
ATOM 698 C C . VAL A 1 86 ? -22.757 3.537 -3.103 1.00 43.78 86 VAL A C 1
ATOM 700 O O . VAL A 1 86 ? -23.025 2.852 -4.088 1.00 43.78 86 VAL A O 1
ATOM 703 N N . LEU A 1 87 ? -22.532 3.006 -1.905 1.00 46.03 87 LEU A N 1
ATOM 704 C CA . LEU A 1 87 ? -22.919 1.647 -1.581 1.00 46.03 87 LEU A CA 1
ATOM 705 C C . LEU A 1 87 ? -24.444 1.581 -1.734 1.00 46.03 87 LEU A C 1
ATOM 707 O O . LEU A 1 87 ? -25.182 1.913 -0.804 1.00 46.03 87 LEU A O 1
ATOM 711 N N . VAL A 1 88 ? -24.938 1.173 -2.905 1.00 45.59 88 VAL A N 1
ATOM 712 C CA . VAL A 1 88 ? -26.347 0.807 -3.079 1.00 45.59 88 VAL A CA 1
ATOM 713 C C . VAL A 1 88 ? -26.526 -0.535 -2.382 1.00 45.59 88 VAL A C 1
ATOM 715 O O . VAL A 1 88 ? -26.527 -1.602 -2.988 1.00 45.59 88 VAL A O 1
ATOM 718 N N . LYS A 1 89 ? -26.597 -0.479 -1.055 1.00 39.88 89 LYS A N 1
ATOM 719 C CA . LYS A 1 89 ? -26.870 -1.627 -0.208 1.00 39.88 89 LYS A CA 1
ATOM 720 C C . LYS A 1 89 ? -28.363 -1.895 -0.286 1.00 39.88 89 LYS A C 1
ATOM 722 O O . LYS A 1 89 ? -29.143 -1.323 0.472 1.00 39.88 89 LYS A O 1
ATOM 727 N N . THR A 1 90 ? -28.782 -2.736 -1.222 1.00 45.22 90 THR A N 1
ATOM 728 C CA . THR A 1 90 ? -30.102 -3.356 -1.097 1.00 45.22 90 THR A CA 1
ATOM 729 C C . THR A 1 90 ? -30.007 -4.419 -0.004 1.00 45.22 90 THR A C 1
ATOM 731 O O . THR A 1 90 ? -28.936 -4.973 0.239 1.00 45.22 90 THR A O 1
ATOM 734 N N . ILE A 1 91 ? -31.117 -4.685 0.682 1.00 53.78 91 ILE A N 1
ATOM 735 C CA . ILE A 1 91 ? -31.189 -5.481 1.921 1.00 53.78 91 ILE A CA 1
ATOM 736 C C . ILE A 1 91 ? -30.508 -6.865 1.771 1.00 53.78 91 ILE A C 1
ATOM 738 O O . ILE A 1 91 ? -30.009 -7.400 2.756 1.00 53.78 91 ILE A O 1
ATOM 742 N N . ASN A 1 92 ? -30.385 -7.377 0.535 1.00 49.38 92 ASN A N 1
ATOM 743 C CA . ASN A 1 92 ? -29.853 -8.705 0.219 1.00 49.38 92 ASN A CA 1
ATOM 744 C C . ASN A 1 92 ? -28.675 -8.726 -0.789 1.00 49.38 92 ASN A C 1
ATOM 746 O O . ASN A 1 92 ? -28.293 -9.806 -1.228 1.00 49.38 92 ASN A O 1
ATOM 750 N N . ALA A 1 93 ? -28.089 -7.587 -1.192 1.00 53.06 93 ALA A N 1
ATOM 751 C CA . ALA A 1 93 ? -26.964 -7.587 -2.143 1.00 53.06 93 ALA A CA 1
ATOM 752 C C . ALA A 1 93 ? -26.056 -6.353 -2.002 1.00 53.06 93 ALA A C 1
ATOM 754 O O . ALA A 1 93 ? -26.531 -5.217 -1.982 1.00 53.06 93 ALA A O 1
ATOM 755 N N . CYS A 1 94 ? -24.738 -6.583 -1.957 1.00 52.22 94 CYS A N 1
ATOM 756 C CA . CYS A 1 94 ? -23.726 -5.542 -2.145 1.00 52.22 94 CYS A CA 1
ATOM 757 C C . CYS A 1 94 ? -23.044 -5.766 -3.499 1.00 52.22 94 CYS A C 1
ATOM 759 O O . CYS A 1 94 ? -22.271 -6.715 -3.653 1.00 52.22 94 CYS A O 1
ATOM 761 N N . THR A 1 95 ? -23.314 -4.892 -4.465 1.00 57.81 95 THR A N 1
ATOM 762 C CA . THR A 1 95 ? -22.567 -4.848 -5.727 1.00 57.81 95 THR A CA 1
ATOM 763 C C . THR A 1 95 ? -21.373 -3.919 -5.547 1.00 57.81 95 THR A C 1
ATOM 765 O O . THR A 1 95 ? -21.554 -2.762 -5.175 1.00 57.81 95 THR A O 1
ATOM 768 N N . TRP A 1 96 ? -20.166 -4.426 -5.799 1.00 60.41 96 TRP A N 1
ATOM 769 C CA . TRP A 1 96 ? -18.935 -3.635 -5.782 1.00 60.41 96 TRP A CA 1
ATOM 770 C C . TRP A 1 96 ? -18.459 -3.445 -7.226 1.00 60.41 96 TRP A C 1
ATOM 772 O O . TRP A 1 96 ? -18.507 -4.383 -8.030 1.00 60.41 96 TRP A O 1
ATOM 782 N N . ILE A 1 97 ? -18.042 -2.223 -7.558 1.00 61.50 97 ILE A N 1
ATOM 783 C CA . ILE A 1 97 ? -17.439 -1.875 -8.848 1.00 61.50 97 ILE A CA 1
ATOM 784 C C . ILE A 1 97 ? -15.978 -1.545 -8.562 1.00 61.50 97 ILE A C 1
ATOM 786 O O . ILE A 1 97 ? -15.714 -0.605 -7.816 1.00 61.50 97 ILE A O 1
ATOM 790 N N . SER A 1 98 ? -15.052 -2.301 -9.152 1.00 61.53 98 SER A N 1
ATOM 791 C CA . SER A 1 98 ? -13.630 -1.945 -9.139 1.00 61.53 98 SER A CA 1
ATOM 792 C C . SER A 1 98 ? -13.306 -1.218 -10.443 1.00 61.53 98 SER A C 1
ATOM 794 O O . SER A 1 98 ? -13.656 -1.693 -11.530 1.00 61.53 98 SER A O 1
ATOM 796 N N . ILE A 1 99 ? -12.655 -0.061 -10.335 1.00 66.25 99 ILE A N 1
ATOM 797 C CA . ILE A 1 99 ? -12.091 0.666 -11.475 1.00 66.25 99 ILE A CA 1
ATOM 798 C C . ILE A 1 99 ? -10.598 0.365 -11.482 1.00 66.25 99 ILE A C 1
ATOM 800 O O . ILE A 1 99 ? -9.913 0.618 -10.493 1.00 66.25 99 ILE A O 1
ATOM 804 N N . VAL A 1 100 ? -10.108 -0.201 -12.580 1.00 67.69 100 VAL A N 1
ATOM 805 C CA . VAL A 1 100 ? -8.677 -0.426 -12.783 1.00 67.69 100 VAL A CA 1
ATOM 806 C C . VAL A 1 100 ? -8.142 0.723 -13.621 1.00 67.69 100 VAL A C 1
ATOM 808 O O . VAL A 1 100 ? -8.473 0.849 -14.804 1.00 67.69 100 VAL A O 1
ATOM 811 N N . GLU A 1 101 ? -7.323 1.558 -12.993 1.00 68.44 101 GLU A N 1
ATOM 812 C CA . GLU A 1 101 ? -6.593 2.635 -13.650 1.00 68.44 101 GLU A CA 1
ATOM 813 C C . GLU A 1 101 ? -5.164 2.164 -13.920 1.00 68.44 101 GLU A C 1
ATOM 815 O O . GLU A 1 101 ? -4.487 1.633 -13.036 1.00 68.44 101 GLU A O 1
ATOM 820 N N . CYS A 1 102 ? -4.700 2.350 -15.153 1.00 73.06 102 CYS A N 1
ATOM 821 C CA . CYS A 1 102 ? -3.346 1.987 -15.545 1.00 73.06 102 CYS A CA 1
ATOM 822 C C . CYS A 1 102 ? -2.647 3.193 -16.167 1.00 73.06 102 CYS A C 1
ATOM 824 O O . CYS A 1 102 ? -3.227 3.902 -16.988 1.00 73.06 102 CYS A O 1
ATOM 826 N N . ILE A 1 103 ? -1.378 3.401 -15.823 1.00 73.31 103 ILE A N 1
ATOM 827 C CA . ILE A 1 103 ? -0.533 4.430 -16.439 1.00 73.31 103 ILE A CA 1
ATOM 828 C C . ILE A 1 103 ? 0.692 3.738 -17.034 1.00 73.31 103 ILE A C 1
ATOM 830 O O . ILE A 1 103 ? 1.332 2.902 -16.388 1.00 73.31 103 ILE A O 1
ATOM 834 N N . PHE A 1 104 ? 1.015 4.075 -18.281 1.00 69.81 104 PHE A N 1
ATOM 835 C CA . PHE A 1 104 ? 2.262 3.664 -18.914 1.00 69.81 104 PHE A CA 1
ATOM 836 C C . PHE A 1 104 ? 3.460 4.200 -18.125 1.00 69.81 104 PHE A C 1
ATOM 838 O O . PHE A 1 104 ? 3.417 5.313 -17.605 1.00 69.81 104 PHE A O 1
ATOM 845 N N . ALA A 1 105 ? 4.599 3.507 -18.157 1.00 73.31 105 ALA A N 1
ATOM 846 C CA . ALA A 1 105 ? 5.843 4.060 -17.604 1.00 73.31 105 ALA A CA 1
ATOM 847 C C . ALA A 1 105 ? 6.296 5.375 -18.287 1.00 73.31 105 ALA A C 1
ATOM 849 O O . ALA A 1 105 ? 7.169 6.069 -17.774 1.00 73.31 105 ALA A O 1
ATOM 850 N N . LEU A 1 106 ? 5.693 5.733 -19.427 1.00 75.69 106 LEU A N 1
ATOM 851 C CA . LEU A 1 106 ? 5.866 7.022 -20.105 1.00 75.69 106 LEU A CA 1
ATOM 852 C C . LEU A 1 106 ? 4.927 8.136 -19.597 1.00 75.69 106 LEU A C 1
ATOM 854 O O . LEU A 1 106 ? 4.966 9.243 -20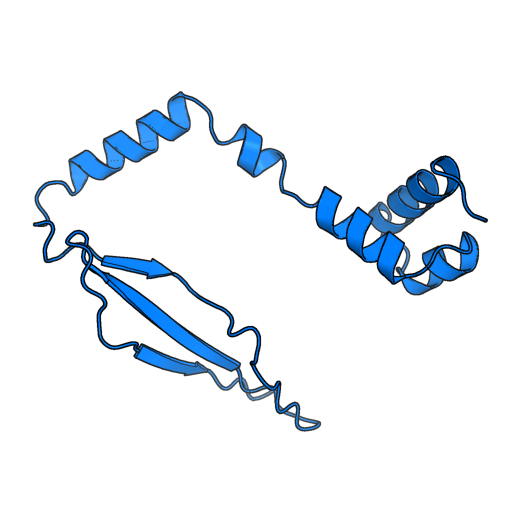.126 1.00 75.69 106 LEU A O 1
ATOM 858 N N . GLY A 1 107 ? 4.082 7.866 -18.598 1.00 75.38 107 GLY A N 1
ATOM 859 C CA . GLY A 1 107 ? 3.205 8.859 -17.966 1.00 75.38 107 GLY A CA 1
ATOM 860 C C . GLY A 1 107 ? 1.868 9.101 -18.672 1.00 75.38 107 GLY A C 1
ATOM 861 O O . GLY A 1 107 ? 1.180 10.065 -18.354 1.00 75.38 107 GLY A O 1
ATOM 862 N N . VAL A 1 108 ? 1.486 8.247 -19.623 1.00 76.62 108 VAL A N 1
ATOM 863 C CA . VAL A 1 108 ? 0.189 8.331 -20.311 1.00 76.62 108 VAL A CA 1
ATOM 864 C C . VAL A 1 108 ? -0.812 7.414 -19.604 1.00 76.62 108 VAL A C 1
ATOM 866 O O . VAL A 1 108 ? -0.495 6.259 -19.329 1.00 76.62 108 VAL A O 1
ATOM 869 N N . ALA A 1 109 ? -2.003 7.920 -19.283 1.00 76.19 109 ALA A N 1
ATOM 870 C CA . ALA A 1 109 ? -3.077 7.107 -18.717 1.00 76.19 109 ALA A CA 1
ATOM 871 C C . ALA A 1 109 ? -3.724 6.240 -19.807 1.00 76.19 109 ALA A C 1
ATOM 873 O O . ALA A 1 109 ? -3.922 6.695 -20.934 1.00 76.19 109 ALA A O 1
ATOM 874 N N . LEU A 1 110 ? -4.034 4.994 -19.469 1.00 73.75 110 LEU A N 1
ATOM 875 C CA . LEU A 1 110 ? -4.867 4.116 -20.282 1.00 73.75 110 LEU A CA 1
ATOM 876 C C . LEU A 1 110 ? -6.347 4.386 -20.016 1.00 73.75 110 LEU A C 1
ATOM 878 O O . LEU A 1 110 ? -6.713 4.841 -18.931 1.00 73.75 110 LEU A O 1
ATOM 882 N N . ASP A 1 111 ? -7.192 4.041 -20.988 1.00 78.25 111 ASP A N 1
ATOM 883 C CA . ASP A 1 111 ? -8.637 4.027 -20.778 1.00 78.25 111 ASP A CA 1
ATOM 884 C C . ASP A 1 111 ? -8.971 3.093 -19.599 1.00 78.25 111 ASP A C 1
ATOM 886 O O . ASP A 1 111 ? -8.534 1.934 -19.593 1.00 78.25 111 ASP A O 1
ATOM 890 N N . PRO A 1 112 ? -9.705 3.577 -18.580 1.00 69.19 112 PRO A N 1
ATOM 891 C CA . PRO A 1 112 ? -9.954 2.809 -17.370 1.00 69.19 112 PRO A CA 1
ATOM 892 C C . PRO A 1 112 ? -10.825 1.592 -17.678 1.00 69.19 112 PRO A C 1
ATOM 894 O O . PRO A 1 112 ? -11.835 1.684 -18.382 1.00 69.19 112 PRO A O 1
ATOM 897 N N . LEU A 1 113 ? -10.465 0.445 -17.102 1.00 68.56 113 LEU A N 1
ATOM 898 C CA . LEU A 1 113 ? -11.270 -0.766 -17.206 1.00 68.56 113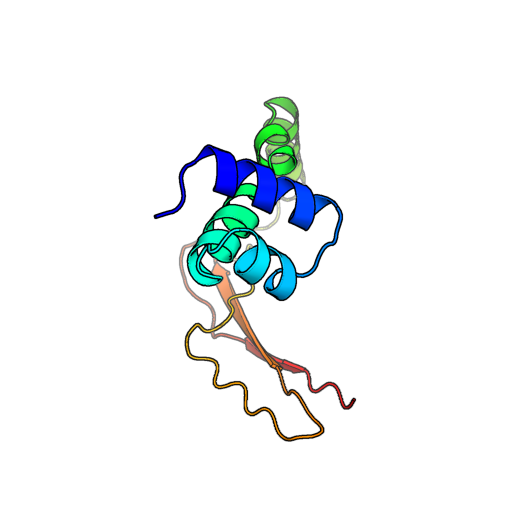 LEU A CA 1
ATOM 899 C C . LEU A 1 113 ? -12.216 -0.854 -16.006 1.00 68.56 113 LEU A C 1
ATOM 901 O O . LEU A 1 113 ? -11.785 -0.845 -14.854 1.00 68.56 113 LEU A O 1
ATOM 905 N N . ILE A 1 114 ? -13.514 -0.984 -16.279 1.00 66.88 114 ILE A N 1
ATOM 906 C CA . ILE A 1 114 ? -14.537 -1.177 -15.246 1.00 66.88 114 ILE A CA 1
ATOM 907 C C . ILE A 1 114 ? -14.798 -2.675 -15.091 1.00 66.88 114 ILE A C 1
ATOM 909 O O . ILE A 1 114 ? -15.261 -3.330 -16.026 1.00 66.88 114 ILE A O 1
ATOM 913 N N . ILE A 1 115 ? -14.535 -3.216 -13.900 1.00 68.25 115 ILE A N 1
ATOM 914 C CA . ILE A 1 115 ? -14.820 -4.614 -13.569 1.00 68.25 115 ILE A CA 1
ATOM 915 C C . ILE A 1 115 ? -16.028 -4.661 -12.633 1.00 68.25 115 ILE A C 1
ATOM 917 O O . ILE A 1 115 ? -15.994 -4.174 -11.502 1.00 68.25 115 ILE A O 1
ATOM 921 N N . PHE A 1 116 ? -17.104 -5.300 -13.094 1.00 63.94 116 PHE A N 1
ATOM 922 C CA . PHE A 1 116 ? -18.278 -5.573 -12.269 1.00 63.94 116 PHE A CA 1
ATOM 923 C C . PHE A 1 116 ? -18.101 -6.902 -11.542 1.00 63.94 116 PHE A C 1
ATOM 925 O O . PHE A 1 116 ? -18.070 -7.961 -12.172 1.00 63.94 116 PHE A O 1
ATOM 932 N N . LYS A 1 117 ? -18.037 -6.868 -10.209 1.00 54.97 117 LYS A N 1
ATOM 933 C CA . LYS A 1 117 ? -18.047 -8.081 -9.387 1.00 54.97 117 LYS A CA 1
ATOM 934 C C . LYS A 1 117 ? -19.263 -8.064 -8.470 1.00 54.97 117 LYS A C 1
ATOM 936 O O . LYS A 1 117 ? -19.229 -7.563 -7.349 1.00 54.97 117 LYS A O 1
ATOM 941 N N . ALA A 1 118 ? -20.359 -8.637 -8.955 1.00 53.78 118 ALA A N 1
ATOM 942 C CA . ALA A 1 118 ? -21.512 -8.926 -8.116 1.00 53.78 118 ALA A CA 1
ATOM 943 C C . ALA A 1 118 ? -21.240 -10.208 -7.317 1.00 53.78 118 ALA A C 1
ATOM 945 O O . ALA A 1 118 ? -20.957 -11.260 -7.892 1.00 53.78 118 ALA A O 1
ATOM 946 N N . LYS A 1 119 ? -21.341 -10.138 -5.989 1.00 47.97 119 LYS A N 1
ATOM 947 C CA . LYS A 1 119 ? -21.507 -11.330 -5.155 1.00 47.97 119 LYS A CA 1
ATOM 948 C C . LYS A 1 119 ? -22.983 -11.399 -4.778 1.00 47.97 119 LYS A C 1
ATOM 950 O O . LYS A 1 119 ? -23.440 -10.571 -3.996 1.00 47.97 119 LYS A O 1
ATOM 955 N N . SER A 1 120 ? -23.716 -12.364 -5.335 1.00 45.25 120 SER A N 1
ATOM 956 C CA . SER A 1 120 ? -24.978 -12.779 -4.718 1.00 45.25 120 SER A CA 1
ATOM 957 C C . SER A 1 120 ? -24.612 -13.383 -3.366 1.00 45.25 120 SER A C 1
ATOM 959 O O . SER A 1 120 ? -23.799 -14.311 -3.321 1.00 45.25 120 SER A O 1
ATOM 961 N N . ILE A 1 121 ? -25.111 -12.795 -2.281 1.00 49.34 121 ILE A N 1
ATOM 962 C CA . ILE A 1 121 ? -25.033 -13.397 -0.945 1.00 49.34 121 ILE A CA 1
ATOM 963 C C . ILE A 1 121 ? -26.265 -14.278 -0.778 1.00 49.34 121 ILE A C 1
ATOM 965 O O . ILE A 1 121 ? -27.347 -13.834 -1.221 1.00 49.34 121 ILE A O 1
#

Solvent-accessible surface area (backbone atoms only — not comparable to full-atom values): 7385 Å² total; per-residue (Å²): 134,74,54,72,68,52,54,53,54,44,49,51,44,45,72,72,67,45,52,67,69,58,43,23,63,75,59,67,41,58,57,67,58,53,49,52,53,55,56,60,66,59,57,55,60,66,65,60,65,55,68,34,73,66,51,52,49,51,54,56,56,53,50,61,79,51,59,86,57,54,56,89,78,37,69,53,73,52,84,58,77,65,95,78,64,74,75,67,67,50,102,67,39,60,67,49,74,47,46,42,46,37,31,32,71,80,74,48,73,51,87,66,46,77,45,82,51,73,51,86,110

Organism: NCBI:txid1314779